Protein AF-A0A353T4H3-F1 (afdb_monomer)

Foldseek 3Di:
DFPDWDFQDWDDPDPRTPDGGDTDTHRPPDDDDDDDD

Mean predicted aligned error: 2.56 Å

Solvent-accessible surface area (backbone atoms only — not comparable to full-atom values): 2560 Å² total; per-residue (Å²): 110,67,74,40,81,45,71,66,38,67,39,66,66,82,91,45,71,80,38,76,62,42,68,48,75,39,52,59,99,56,91,84,84,89,84,78,136

pLDDT: mean 96.45, std 3.05, range [83.69, 98.44]

Secondary structure (DSSP, 8-state):
-EEEEEEEEEEEETTEEEEEEEEEEEETTS-------

Sequence (37 aa):
MNCFTIENLNLYYGTFQALRNVDLSVEEKNITALIGP

Radius of gyration: 12.17 Å; Cα contacts (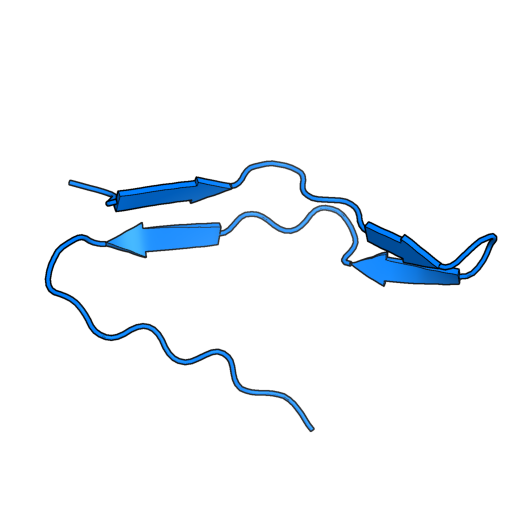8 Å, |Δi|>4): 51; chains: 1; bounding box: 24×23×32 Å

Structure (mmCIF, N/CA/C/O backbone):
data_AF-A0A353T4H3-F1
#
_entry.id   AF-A0A353T4H3-F1
#
loop_
_atom_site.group_PDB
_atom_site.id
_atom_site.type_symbol
_atom_site.label_atom_id
_atom_site.label_alt_id
_atom_site.label_comp_id
_atom_site.label_asym_id
_atom_site.label_entity_id
_atom_site.label_seq_id
_atom_site.pdbx_PDB_ins_code
_atom_site.Cartn_x
_atom_site.Cartn_y
_atom_site.Cartn_z
_atom_site.occupancy
_atom_site.B_iso_or_equiv
_atom_site.auth_seq_id
_atom_site.auth_comp_id
_atom_site.auth_asym_id
_atom_site.auth_atom_id
_atom_site.pdbx_PDB_model_num
ATOM 1 N N . MET A 1 1 ? -14.365 5.340 11.753 1.00 86.44 1 MET A N 1
ATOM 2 C CA . MET A 1 1 ? -13.267 6.273 11.424 1.00 86.44 1 MET A CA 1
ATOM 3 C C . MET A 1 1 ? -12.174 5.435 10.795 1.00 86.44 1 MET A C 1
ATOM 5 O O . MET A 1 1 ? -11.866 4.383 11.347 1.00 86.44 1 MET A O 1
ATOM 9 N N . ASN A 1 2 ? -11.667 5.823 9.627 1.00 93.56 2 ASN A N 1
ATOM 10 C CA . ASN A 1 2 ? -10.602 5.066 8.969 1.00 93.56 2 ASN A CA 1
ATOM 11 C C . ASN A 1 2 ? -9.260 5.472 9.580 1.00 93.56 2 ASN A C 1
ATOM 13 O O . ASN A 1 2 ? -9.016 6.664 9.761 1.00 93.56 2 ASN A O 1
ATOM 17 N N . CYS A 1 3 ? -8.405 4.501 9.898 1.00 97.00 3 CYS A N 1
ATOM 18 C CA . CYS A 1 3 ? -7.017 4.771 10.270 1.00 97.00 3 CYS A CA 1
ATOM 19 C C . CYS A 1 3 ? -6.122 4.908 9.031 1.00 97.00 3 CYS A C 1
ATOM 21 O O . CYS A 1 3 ? -5.163 5.675 9.061 1.00 97.00 3 CYS A O 1
ATOM 23 N N . PHE A 1 4 ? -6.478 4.241 7.927 1.00 97.38 4 PHE A N 1
ATOM 24 C CA . PHE A 1 4 ? -5.871 4.461 6.618 1.00 97.38 4 PHE A CA 1
ATOM 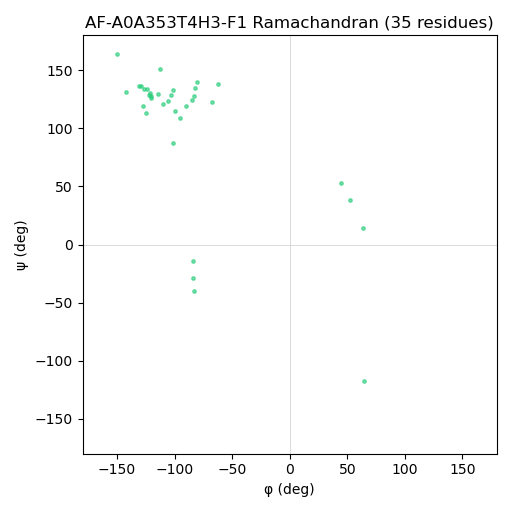25 C C . PHE A 1 4 ? -6.946 4.648 5.551 1.00 97.38 4 PHE A C 1
ATOM 27 O O . PHE A 1 4 ? -7.908 3.883 5.485 1.00 97.38 4 PHE A O 1
ATOM 34 N N . THR A 1 5 ? -6.732 5.634 4.686 1.00 97.75 5 THR A N 1
ATOM 35 C CA . THR A 1 5 ? -7.470 5.816 3.436 1.00 97.75 5 THR A CA 1
ATOM 36 C C . THR A 1 5 ? -6.432 5.936 2.330 1.00 97.75 5 THR A C 1
ATOM 38 O O . THR A 1 5 ? -5.565 6.806 2.379 1.00 97.75 5 THR A O 1
ATOM 41 N N . ILE A 1 6 ? -6.482 5.016 1.378 1.00 97.75 6 ILE A N 1
ATOM 42 C CA . ILE A 1 6 ? -5.584 4.915 0.235 1.00 97.75 6 ILE A CA 1
ATOM 43 C C . ILE A 1 6 ? -6.461 5.021 -1.003 1.00 97.75 6 ILE A C 1
ATOM 45 O O . ILE A 1 6 ? -7.420 4.265 -1.140 1.00 97.75 6 ILE A O 1
ATOM 49 N N . GLU A 1 7 ? -6.121 5.948 -1.889 1.00 98.00 7 GLU A N 1
ATOM 50 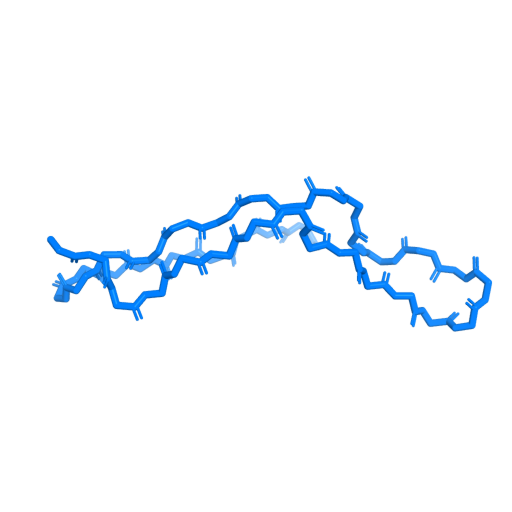C CA . GLU A 1 7 ? -6.876 6.210 -3.110 1.00 98.00 7 GLU A CA 1
ATOM 51 C C . GLU A 1 7 ? -5.925 6.215 -4.305 1.00 98.00 7 GLU A C 1
ATOM 53 O O . GLU A 1 7 ? -4.837 6.796 -4.249 1.00 98.00 7 GLU A O 1
ATOM 58 N N . ASN A 1 8 ? -6.341 5.577 -5.395 1.00 98.12 8 ASN A N 1
ATOM 59 C CA . ASN A 1 8 ? -5.647 5.513 -6.676 1.00 98.12 8 ASN A CA 1
ATOM 60 C C . ASN A 1 8 ? -4.178 5.054 -6.559 1.00 98.12 8 ASN A C 1
ATOM 62 O O . ASN A 1 8 ? -3.294 5.543 -7.274 1.00 98.12 8 ASN A O 1
ATOM 66 N N . LEU A 1 9 ? -3.895 4.093 -5.669 1.00 97.94 9 LEU A N 1
ATOM 67 C CA . LEU A 1 9 ? -2.542 3.581 -5.465 1.00 97.94 9 LEU A CA 1
ATOM 68 C C . LEU A 1 9 ? -2.071 2.811 -6.697 1.00 97.94 9 LEU A C 1
ATOM 70 O O . LEU A 1 9 ? -2.652 1.802 -7.101 1.00 97.94 9 LEU A O 1
ATOM 74 N N . ASN A 1 10 ? -0.954 3.262 -7.255 1.00 98.31 10 ASN A N 1
ATOM 75 C CA . ASN A 1 10 ? -0.240 2.562 -8.305 1.00 98.31 10 ASN A CA 1
ATOM 76 C C . ASN A 1 10 ? 1.183 2.252 -7.821 1.00 98.31 10 ASN A C 1
ATOM 78 O O . ASN A 1 10 ? 1.890 3.147 -7.361 1.00 98.31 10 ASN A O 1
ATOM 82 N N . LEU A 1 11 ? 1.599 0.988 -7.924 1.00 97.88 11 LEU A N 1
ATOM 83 C CA . LEU A 1 11 ? 2.929 0.517 -7.529 1.00 97.88 11 LEU A CA 1
ATOM 84 C C . LEU A 1 11 ? 3.616 -0.139 -8.721 1.00 97.88 11 LEU A C 1
ATOM 86 O O . LEU A 1 11 ? 3.057 -1.051 -9.332 1.00 97.88 11 LEU A O 1
ATOM 90 N N . TYR A 1 12 ? 4.844 0.290 -9.003 1.00 98.44 12 TYR A N 1
ATOM 91 C CA . TYR A 1 12 ? 5.638 -0.191 -10.128 1.00 98.44 12 TYR A CA 1
ATOM 92 C C . TYR A 1 12 ? 7.019 -0.668 -9.668 1.00 98.44 12 TYR A C 1
ATOM 94 O O . TYR A 1 12 ? 7.720 0.038 -8.945 1.00 98.44 12 TYR A O 1
ATOM 102 N N . TYR A 1 13 ? 7.434 -1.838 -10.150 1.00 97.88 13 TYR A N 1
ATOM 103 C CA . TYR A 1 13 ? 8.815 -2.314 -10.128 1.00 97.88 13 TYR A CA 1
ATOM 104 C C . TYR A 1 13 ? 9.421 -2.110 -11.521 1.00 97.88 13 TYR A C 1
ATOM 106 O O . TYR A 1 13 ? 9.349 -2.978 -12.393 1.00 97.88 13 TYR A O 1
ATOM 114 N N . GLY A 1 14 ?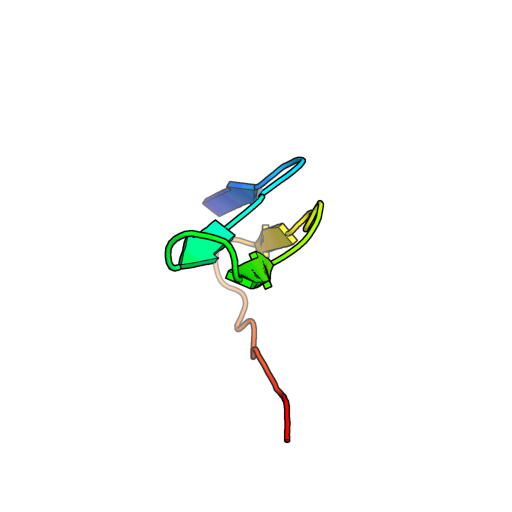 9.984 -0.922 -11.753 1.00 97.25 14 GLY A N 1
ATOM 115 C CA . GLY A 1 14 ? 10.455 -0.521 -13.079 1.00 97.25 14 GLY A CA 1
ATOM 116 C C . GLY A 1 14 ? 9.291 -0.422 -14.066 1.00 97.25 14 GLY A C 1
ATOM 117 O O . GLY A 1 14 ? 8.383 0.379 -13.872 1.00 97.25 14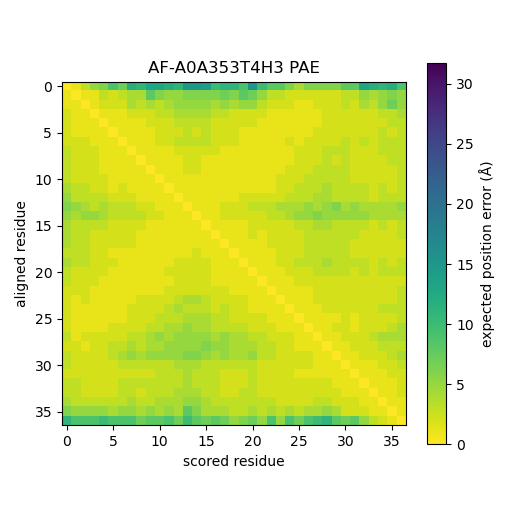 GLY A O 1
ATOM 118 N N . THR A 1 15 ? 9.309 -1.243 -15.117 1.00 97.69 15 THR A N 1
ATOM 119 C CA . THR A 1 15 ? 8.219 -1.316 -16.107 1.00 97.69 15 THR A CA 1
ATOM 120 C C . THR A 1 15 ? 7.070 -2.230 -15.682 1.00 97.69 15 THR A C 1
ATOM 122 O O . THR A 1 15 ? 5.996 -2.174 -16.279 1.00 97.69 15 THR A O 1
ATOM 125 N N . PHE A 1 16 ? 7.265 -3.075 -14.665 1.00 98.31 16 PHE A N 1
ATOM 126 C CA . PHE A 1 16 ? 6.225 -3.969 -14.170 1.00 98.31 16 PHE A CA 1
ATOM 127 C C . PHE A 1 16 ? 5.313 -3.240 -13.183 1.00 98.31 16 PHE A C 1
ATOM 129 O O . PHE A 1 16 ? 5.787 -2.670 -12.205 1.00 98.31 16 PHE A O 1
ATOM 136 N N . GLN A 1 17 ? 4.002 -3.287 -13.407 1.00 98.19 17 GLN A N 1
ATOM 137 C CA . GLN A 1 17 ? 3.017 -2.708 -12.499 1.00 98.19 17 GLN A CA 1
ATOM 138 C C . GLN A 1 17 ? 2.479 -3.774 -11.539 1.00 98.19 17 GLN A C 1
ATOM 140 O O . GLN A 1 17 ? 1.719 -4.647 -11.949 1.00 98.19 17 GLN A O 1
ATOM 145 N N . ALA A 1 18 ? 2.853 -3.680 -10.263 1.00 97.69 18 ALA A N 1
ATOM 146 C CA . ALA A 1 18 ? 2.423 -4.610 -9.222 1.00 97.69 18 ALA A CA 1
ATOM 147 C C . ALA A 1 18 ? 1.044 -4.272 -8.648 1.00 97.69 18 ALA A C 1
ATOM 149 O O . ALA A 1 18 ? 0.250 -5.176 -8.412 1.00 97.69 18 ALA A O 1
ATOM 150 N N . LEU A 1 19 ? 0.745 -2.985 -8.444 1.00 97.75 19 LEU A N 1
ATOM 151 C CA . LEU A 1 19 ? -0.581 -2.517 -8.027 1.00 97.75 19 LEU A CA 1
ATOM 152 C C . LEU A 1 19 ? -1.084 -1.491 -9.038 1.00 97.75 19 LEU A C 1
ATOM 154 O O . LEU A 1 19 ? -0.344 -0.585 -9.438 1.00 97.75 19 LEU A O 1
ATOM 158 N N . ARG A 1 20 ? -2.343 -1.629 -9.454 1.00 97.56 20 ARG A N 1
ATOM 159 C CA . ARG A 1 20 ? -2.981 -0.740 -10.424 1.00 97.56 20 ARG A CA 1
ATOM 160 C C . ARG A 1 20 ? -4.262 -0.164 -9.857 1.00 97.56 20 ARG A C 1
ATOM 162 O O . ARG A 1 20 ? -5.227 -0.896 -9.686 1.00 97.56 20 ARG A O 1
ATOM 169 N N . ASN A 1 21 ? -4.242 1.146 -9.637 1.00 98.06 21 ASN A N 1
ATOM 170 C CA . ASN A 1 21 ? -5.360 1.950 -9.161 1.00 98.06 21 ASN A CA 1
ATOM 171 C C . ASN A 1 21 ? -6.124 1.308 -7.995 1.00 98.06 21 ASN A C 1
ATOM 173 O O . ASN A 1 21 ? -7.330 1.092 -8.076 1.00 98.06 21 ASN A O 1
ATOM 177 N N . VAL A 1 22 ? -5.392 0.940 -6.945 1.00 97.75 22 VAL A N 1
ATOM 178 C CA . VAL A 1 22 ? -5.966 0.295 -5.766 1.00 97.75 22 VAL A CA 1
ATOM 179 C C . VAL A 1 22 ? -6.499 1.358 -4.814 1.00 97.75 22 VAL A C 1
ATOM 181 O O . VAL A 1 22 ? -5.749 2.225 -4.366 1.00 97.75 22 VAL A O 1
ATOM 184 N N . ASP A 1 23 ? -7.775 1.231 -4.471 1.00 97.94 23 ASP A N 1
ATOM 185 C CA . ASP A 1 23 ? -8.420 1.971 -3.392 1.00 97.94 23 ASP A CA 1
ATOM 186 C C . ASP A 1 23 ? -8.569 1.041 -2.178 1.00 97.94 23 ASP A C 1
ATOM 188 O O . ASP A 1 23 ? -9.054 -0.086 -2.306 1.00 97.94 23 ASP A O 1
ATOM 192 N N . LEU A 1 24 ? -8.122 1.482 -1.000 1.00 96.88 24 LEU A N 1
ATOM 193 C CA . LEU A 1 24 ? -8.186 0.707 0.242 1.00 96.88 24 LEU A CA 1
ATOM 194 C C . LEU A 1 24 ? -8.515 1.613 1.429 1.00 96.88 24 LEU A C 1
ATOM 196 O O . LEU A 1 24 ? -7.844 2.611 1.681 1.00 96.88 24 LEU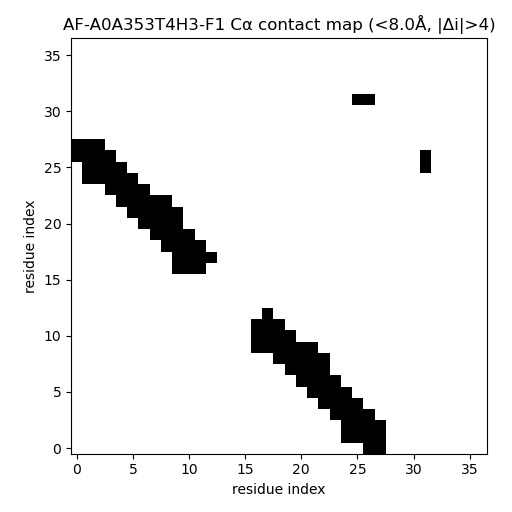 A O 1
ATOM 200 N N . SER A 1 25 ? -9.492 1.202 2.228 1.00 97.31 25 SER A N 1
ATOM 201 C CA . SER A 1 25 ? -9.779 1.795 3.532 1.00 97.31 25 SER A CA 1
ATOM 202 C C . SER A 1 25 ? -9.519 0.781 4.638 1.00 97.31 25 SER A C 1
ATOM 204 O O . SER A 1 25 ? -10.031 -0.338 4.590 1.00 97.31 25 SER A O 1
ATOM 206 N N . VAL A 1 26 ? -8.759 1.177 5.655 1.00 97.56 26 VAL A N 1
ATOM 207 C CA . VAL A 1 26 ? -8.554 0.386 6.870 1.00 97.56 26 VAL A CA 1
ATOM 208 C C . VAL A 1 26 ? -9.263 1.091 8.010 1.00 97.56 26 VAL A C 1
ATOM 210 O O . VAL A 1 26 ? -8.984 2.254 8.313 1.00 97.56 26 VAL A O 1
ATOM 213 N N . GLU A 1 27 ? -10.204 0.388 8.625 1.00 97.62 27 GLU A N 1
ATOM 214 C CA . GLU A 1 27 ? -10.971 0.913 9.743 1.00 97.62 27 GLU A CA 1
ATOM 215 C C . GLU A 1 27 ? -10.186 0.809 11.048 1.00 97.62 27 GLU A C 1
ATOM 217 O O . GLU A 1 27 ? -9.515 -0.185 11.335 1.00 97.62 27 GLU A O 1
ATOM 222 N N . GLU A 1 28 ? -10.285 1.848 11.870 1.00 97.50 28 GLU A N 1
ATOM 223 C CA . GLU A 1 28 ? -9.699 1.825 13.202 1.00 97.50 28 GLU A CA 1
ATOM 224 C C . GLU A 1 28 ? -10.341 0.713 14.052 1.00 97.50 28 GLU A C 1
ATOM 226 O O . GLU A 1 28 ? -11.560 0.546 14.042 1.00 97.50 28 GLU A O 1
ATOM 231 N N . LYS A 1 29 ? -9.523 -0.019 14.825 1.00 96.56 29 LYS A N 1
ATOM 232 C CA . LYS A 1 29 ? -9.946 -1.108 15.736 1.00 96.56 29 LYS A CA 1
ATOM 233 C C . LYS A 1 29 ? -10.582 -2.327 15.054 1.00 96.56 29 LYS A C 1
ATOM 235 O O . LYS A 1 29 ? -11.128 -3.178 15.752 1.00 96.56 29 LYS A O 1
ATOM 240 N N . ASN A 1 30 ? -10.446 -2.455 13.737 1.00 96.88 30 ASN A N 1
ATOM 241 C CA . ASN A 1 30 ? -10.855 -3.638 12.988 1.00 96.88 30 ASN A CA 1
ATOM 242 C C . ASN A 1 30 ? -9.640 -4.368 12.404 1.00 96.88 30 ASN A C 1
ATOM 244 O O . ASN A 1 30 ? -8.600 -3.770 12.124 1.00 96.88 30 ASN A O 1
ATOM 248 N N . ILE A 1 31 ? -9.768 -5.687 12.247 1.00 95.12 31 ILE A N 1
ATOM 249 C CA . ILE A 1 31 ? -8.743 -6.514 11.607 1.00 95.12 31 ILE A CA 1
ATOM 250 C C . ILE A 1 31 ? -9.040 -6.560 10.111 1.00 95.12 31 ILE A C 1
ATOM 252 O O . ILE A 1 31 ? -10.076 -7.080 9.700 1.00 95.12 31 ILE A O 1
ATOM 256 N N . THR A 1 32 ? -8.101 -6.073 9.304 1.00 96.25 32 THR A N 1
ATOM 257 C CA . THR A 1 32 ? -8.134 -6.200 7.844 1.00 96.25 32 THR A CA 1
ATOM 258 C C . THR A 1 32 ? -7.106 -7.236 7.408 1.00 96.25 32 THR A C 1
ATOM 260 O O . THR A 1 32 ? -5.922 -7.100 7.709 1.00 96.25 32 THR A O 1
ATOM 263 N N . ALA A 1 33 ? -7.545 -8.267 6.687 1.00 96.56 33 ALA A N 1
ATOM 264 C CA . ALA A 1 33 ? -6.662 -9.256 6.076 1.00 96.56 33 ALA A CA 1
ATOM 265 C C . ALA A 1 33 ? -6.500 -8.969 4.578 1.00 96.56 33 ALA A C 1
ATOM 267 O O . ALA A 1 33 ? -7.488 -8.762 3.875 1.00 96.56 33 ALA A O 1
ATOM 268 N N . LEU A 1 34 ? -5.260 -8.992 4.088 1.00 95.38 34 LEU A N 1
ATOM 269 C CA . LEU A 1 34 ? -4.950 -8.989 2.658 1.00 95.38 34 LEU A CA 1
ATOM 270 C C . LEU A 1 34 ? -4.652 -10.433 2.251 1.00 95.38 34 LEU A C 1
ATOM 272 O O . LEU A 1 34 ? -3.691 -11.019 2.746 1.00 95.38 34 LEU A O 1
ATOM 276 N N . ILE A 1 35 ? -5.490 -11.021 1.398 1.00 95.00 35 ILE A N 1
ATOM 277 C CA . ILE A 1 35 ? -5.369 -12.424 0.985 1.00 95.00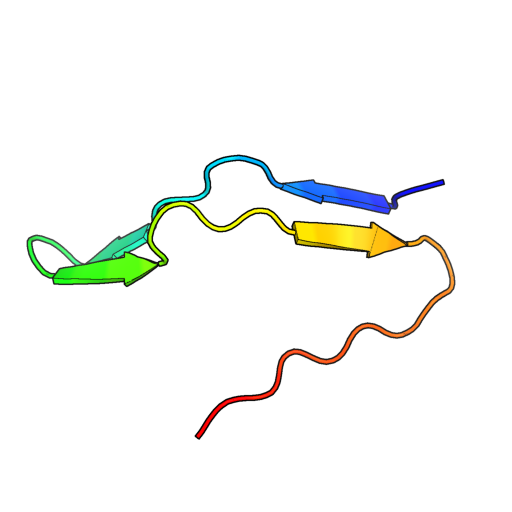 35 ILE A CA 1
ATOM 278 C C . ILE A 1 35 ? -5.215 -12.475 -0.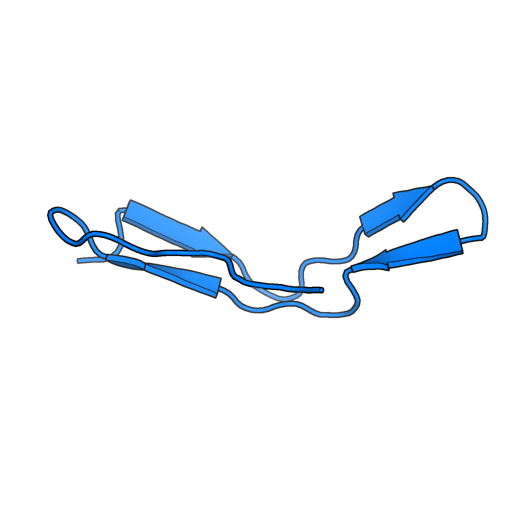531 1.00 95.00 35 ILE A C 1
ATOM 280 O O . ILE A 1 35 ? -6.003 -11.877 -1.262 1.00 95.00 35 ILE A O 1
ATOM 284 N N . GLY A 1 36 ? -4.211 -13.213 -0.989 1.00 91.88 36 GLY A N 1
ATOM 285 C CA . GLY A 1 36 ? -3.969 -13.510 -2.394 1.00 91.88 36 GLY A CA 1
ATOM 286 C C . GLY A 1 36 ? -3.284 -14.873 -2.544 1.00 91.88 36 GLY A C 1
ATOM 287 O O . GLY A 1 36 ? -2.814 -15.412 -1.537 1.00 91.88 36 GLY A O 1
ATOM 288 N N . PRO A 1 37 ? -3.290 -15.450 -3.759 1.00 83.69 37 PRO A N 1
ATOM 289 C CA . PRO A 1 37 ? -2.474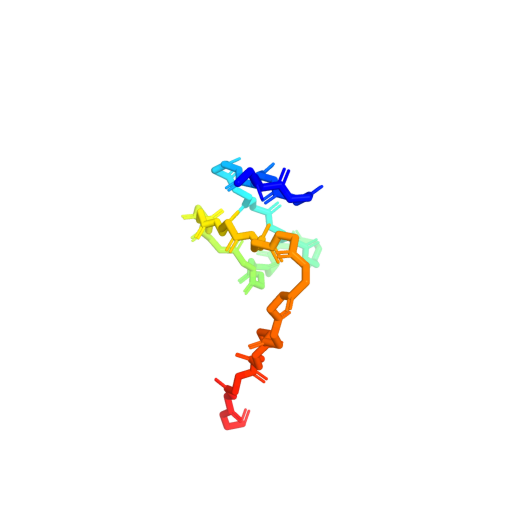 -16.614 -4.093 1.00 83.69 37 PRO A CA 1
ATOM 290 C C . PRO A 1 37 ? -0.969 -16.316 -4.029 1.00 83.69 37 PRO A C 1
ATOM 292 O O . PRO A 1 37 ? -0.584 -15.129 -4.155 1.00 83.69 37 PRO A O 1
#

Nearest PDB structures (foldseek):
  6xgz-assembly4_G  TM=8.593E-01  e=4.795E+00  Escherichia coli LAU-EC10